Protein AF-A0A259LNB6-F1 (afdb_monomer_lite)

Secondary structure (DSSP, 8-state):
-HHHHHHHHHHHHHT-----EEE-SSS-EEE-PPPSEEEEETTEEEEE-SS-EEEEE---TTTSBTTB--TTTHHHHHHHHH-GGGGTTS-HHHHHHHHHHHHHTTTTTSPPEEEEETTEEEEEEEETTTTEEEEEEE-

Radius of gyration: 20.52 Å; chains: 1; bounding box: 72×29×35 Å

Structure (mmCIF, N/CA/C/O backbone):
data_AF-A0A259LNB6-F1
#
_entry.id   AF-A0A259LNB6-F1
#
loop_
_atom_site.group_PDB
_atom_site.id
_atom_site.type_symbol
_atom_site.label_atom_id
_atom_site.label_alt_id
_atom_site.label_comp_id
_atom_site.label_asym_id
_atom_site.label_entity_id
_atom_site.label_seq_id
_atom_site.pdbx_PDB_ins_code
_atom_site.Cartn_x
_atom_site.Cartn_y
_atom_site.Cartn_z
_atom_site.occupancy
_atom_site.B_iso_or_equiv
_atom_site.auth_seq_id
_atom_site.auth_comp_id
_atom_site.auth_asym_id
_atom_site.auth_atom_id
_atom_site.pdbx_PDB_model_num
ATOM 1 N N . MET A 1 1 ? 52.964 16.036 -16.172 1.00 59.31 1 MET A N 1
ATOM 2 C C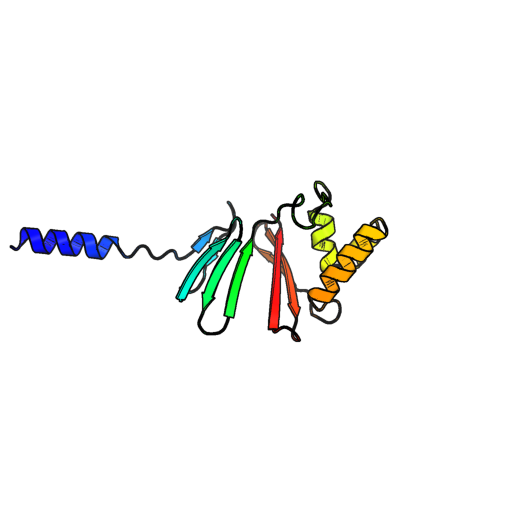A . MET A 1 1 ? 52.176 14.981 -16.855 1.00 59.31 1 MET A CA 1
ATOM 3 C C . MET A 1 1 ? 51.857 13.769 -15.978 1.00 59.31 1 MET A C 1
ATOM 5 O O . MET A 1 1 ? 50.699 13.637 -15.619 1.00 59.31 1 MET A O 1
ATOM 9 N N . LYS A 1 2 ? 52.809 12.916 -15.555 1.00 56.22 2 LYS A N 1
ATOM 10 C CA . LYS A 1 2 ? 52.486 11.666 -14.812 1.00 56.22 2 LYS A CA 1
ATOM 11 C C . LYS A 1 2 ? 51.683 11.862 -13.507 1.00 56.22 2 LYS A C 1
ATOM 13 O O . LYS A 1 2 ? 50.774 11.093 -13.232 1.00 56.22 2 LYS A O 1
ATOM 18 N N . ARG A 1 3 ? 51.962 12.928 -12.742 1.00 58.28 3 ARG A N 1
ATOM 19 C CA . ARG A 1 3 ? 51.216 13.268 -11.509 1.00 58.28 3 ARG A CA 1
ATOM 20 C C . ARG A 1 3 ? 49.788 13.776 -11.764 1.00 58.28 3 ARG A C 1
ATOM 22 O O . ARG A 1 3 ? 48.914 13.532 -10.946 1.00 58.28 3 ARG A O 1
ATOM 29 N N . GLN A 1 4 ? 49.544 14.430 -12.901 1.00 62.09 4 GLN A N 1
ATOM 30 C CA . GLN A 1 4 ? 48.205 14.903 -13.284 1.00 62.09 4 GLN A CA 1
ATOM 31 C C . GLN A 1 4 ? 47.326 13.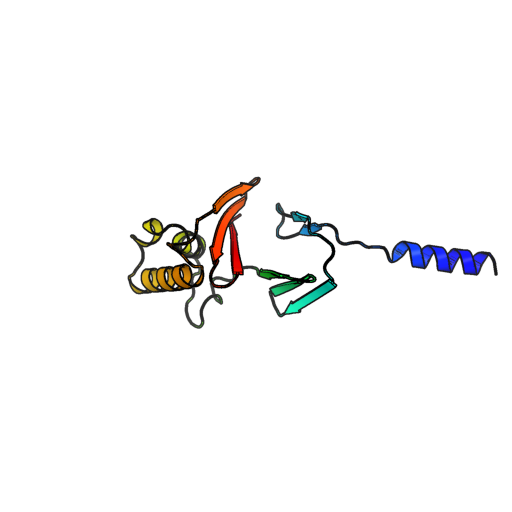751 -13.791 1.00 62.09 4 GLN A C 1
ATOM 33 O O . GLN A 1 4 ? 46.150 13.695 -13.458 1.00 62.09 4 GLN A O 1
ATOM 38 N N . ILE A 1 5 ? 47.914 12.786 -14.509 1.00 69.62 5 ILE A N 1
ATOM 39 C CA . ILE A 1 5 ? 47.219 11.566 -14.954 1.00 69.62 5 ILE A CA 1
ATOM 40 C C . ILE A 1 5 ? 46.788 10.713 -13.749 1.00 69.62 5 ILE A C 1
ATOM 42 O O . ILE A 1 5 ? 45.659 10.234 -13.714 1.00 69.62 5 ILE A O 1
ATOM 46 N N . MET A 1 6 ? 47.646 10.589 -12.727 1.00 67.31 6 MET A N 1
ATOM 47 C CA . MET A 1 6 ? 47.316 9.877 -11.483 1.00 67.31 6 MET A CA 1
ATOM 48 C C . MET A 1 6 ? 46.138 10.525 -10.734 1.00 67.31 6 MET A C 1
ATOM 50 O O . MET A 1 6 ? 45.267 9.823 -10.232 1.00 67.31 6 MET A O 1
ATOM 54 N N . GLY A 1 7 ? 46.087 11.863 -10.690 1.00 68.31 7 GLY A N 1
ATOM 55 C CA . GLY A 1 7 ? 44.985 12.595 -10.058 1.00 68.31 7 GLY A CA 1
ATOM 56 C C . GLY A 1 7 ? 43.645 12.394 -10.772 1.00 68.31 7 GLY A C 1
ATOM 57 O O . GLY A 1 7 ? 42.629 12.196 -10.116 1.00 68.31 7 GLY A O 1
ATOM 58 N N . ILE A 1 8 ? 43.649 12.368 -12.109 1.00 70.94 8 ILE A N 1
ATOM 59 C CA . ILE A 1 8 ? 42.443 12.129 -12.919 1.00 70.94 8 ILE A CA 1
ATOM 60 C C . ILE A 1 8 ? 41.915 10.697 -12.721 1.00 70.94 8 ILE A C 1
ATOM 62 O O . ILE A 1 8 ? 40.712 10.505 -12.557 1.00 70.94 8 ILE A O 1
ATOM 66 N N . LEU A 1 9 ? 42.804 9.700 -12.657 1.00 68.50 9 LEU A N 1
ATOM 67 C CA . LEU A 1 9 ? 42.442 8.301 -12.386 1.00 68.50 9 LEU A CA 1
ATOM 68 C C . LEU A 1 9 ? 41.826 8.096 -10.991 1.00 68.50 9 LEU A C 1
ATOM 70 O O . LEU A 1 9 ? 40.880 7.323 -10.856 1.00 68.50 9 LEU A O 1
ATOM 74 N N . LEU A 1 10 ? 42.308 8.813 -9.971 1.00 65.50 10 LEU A N 1
ATOM 75 C CA . LEU A 1 10 ? 41.737 8.761 -8.619 1.00 65.50 10 LEU A CA 1
ATOM 76 C C . LEU A 1 10 ? 40.323 9.359 -8.549 1.00 65.50 10 LEU A C 1
ATOM 78 O O . LEU A 1 10 ? 39.474 8.836 -7.831 1.00 65.50 10 LEU A O 1
ATOM 82 N N . ILE A 1 11 ? 40.054 10.418 -9.316 1.00 66.75 11 ILE A N 1
ATOM 83 C CA . ILE A 1 11 ? 38.725 11.047 -9.381 1.00 66.75 11 ILE A CA 1
ATOM 84 C C . ILE A 1 11 ? 37.728 10.138 -10.118 1.00 66.75 11 ILE A C 1
ATOM 86 O O . ILE A 1 11 ? 36.591 10.000 -9.680 1.00 66.75 11 ILE A O 1
ATOM 90 N N . LEU A 1 12 ? 38.158 9.456 -11.187 1.00 64.31 12 LEU A N 1
ATOM 91 C CA . LEU A 1 12 ? 37.327 8.493 -11.927 1.00 64.31 12 LEU A CA 1
ATOM 92 C C . LEU A 1 12 ? 36.967 7.247 -11.100 1.00 64.31 12 LEU A C 1
ATOM 94 O O . LEU A 1 12 ? 35.863 6.729 -11.240 1.00 64.31 12 LEU A O 1
ATOM 98 N N . ALA A 1 13 ? 37.857 6.789 -10.214 1.00 61.66 13 ALA A N 1
ATOM 99 C CA . ALA A 1 13 ? 37.580 5.664 -9.317 1.00 61.66 13 ALA A CA 1
ATOM 100 C C . ALA A 1 13 ? 36.588 6.021 -8.191 1.00 61.66 13 ALA A C 1
ATOM 102 O O . ALA A 1 13 ? 35.808 5.172 -7.767 1.00 61.66 13 ALA A O 1
ATOM 103 N N . ALA A 1 14 ? 36.577 7.279 -7.734 1.00 58.12 14 ALA A N 1
ATOM 104 C CA . ALA A 1 14 ? 35.659 7.754 -6.695 1.00 58.12 14 ALA A CA 1
ATOM 105 C C . ALA A 1 14 ? 34.212 7.955 -7.189 1.00 58.12 14 ALA A C 1
ATOM 107 O O . ALA A 1 14 ? 33.301 8.084 -6.375 1.00 58.12 14 ALA A O 1
ATOM 108 N N . LEU A 1 15 ? 33.985 7.961 -8.508 1.00 56.44 15 LEU A N 1
ATOM 109 C CA . LEU A 1 15 ? 32.657 8.129 -9.109 1.00 56.44 15 LEU A CA 1
ATOM 110 C C . LEU A 1 15 ? 31.841 6.827 -9.183 1.00 56.44 15 LEU A C 1
ATOM 112 O O . LEU A 1 15 ? 30.692 6.863 -9.611 1.00 56.44 15 LEU A O 1
ATOM 116 N N . GLN A 1 16 ? 32.382 5.685 -8.742 1.00 52.94 16 GLN A N 1
ATOM 117 C CA . GLN A 1 16 ? 31.648 4.412 -8.700 1.00 52.94 16 GLN A CA 1
ATOM 118 C C . GLN A 1 16 ? 30.941 4.181 -7.355 1.00 52.94 16 GLN A C 1
ATOM 120 O O . GLN A 1 16 ? 31.076 3.129 -6.730 1.00 52.94 16 GLN A O 1
ATOM 125 N N . ALA A 1 17 ? 30.173 5.170 -6.896 1.00 54.03 17 ALA A N 1
ATOM 126 C CA . ALA A 1 17 ? 29.244 4.989 -5.786 1.00 54.03 17 ALA A CA 1
ATOM 127 C C . ALA A 1 17 ? 27.972 4.299 -6.305 1.00 54.03 17 ALA A C 1
ATOM 129 O O . ALA A 1 17 ? 26.998 4.950 -6.670 1.00 54.03 17 ALA A O 1
ATOM 130 N N . ASN A 1 18 ? 27.995 2.968 -6.370 1.00 57.97 18 ASN A N 1
ATOM 131 C CA . ASN A 1 18 ? 26.810 2.180 -6.697 1.00 57.97 18 ASN A CA 1
ATOM 132 C C . ASN A 1 18 ? 25.967 2.016 -5.428 1.00 57.97 18 ASN A C 1
ATOM 134 O O . ASN A 1 18 ? 26.363 1.288 -4.514 1.00 57.97 18 ASN A O 1
ATOM 138 N N . ALA A 1 19 ? 24.822 2.692 -5.351 1.00 60.69 19 ALA A N 1
ATOM 139 C CA . ALA A 1 19 ? 23.843 2.452 -4.296 1.00 60.69 19 ALA A CA 1
ATOM 140 C C . ALA A 1 19 ? 23.235 1.054 -4.501 1.00 60.69 19 ALA A C 1
ATOM 142 O O . ALA A 1 19 ? 22.400 0.866 -5.378 1.00 60.69 19 ALA A O 1
ATOM 143 N N . ARG A 1 20 ? 23.712 0.059 -3.743 1.00 67.88 20 ARG A N 1
ATOM 144 C CA . ARG A 1 20 ? 23.274 -1.345 -3.867 1.00 67.88 20 ARG A CA 1
ATOM 145 C C . ARG A 1 20 ? 21.990 -1.650 -3.103 1.00 67.88 20 ARG A C 1
ATOM 147 O O . ARG A 1 20 ? 21.192 -2.464 -3.558 1.00 67.88 20 ARG A O 1
ATOM 154 N N . ASP A 1 21 ? 21.800 -0.967 -1.981 1.00 82.69 21 ASP A N 1
ATOM 155 C CA . ASP A 1 21 ? 20.690 -1.211 -1.074 1.00 82.69 21 ASP A CA 1
ATOM 156 C C . ASP A 1 21 ? 19.840 0.051 -0.944 1.00 82.69 21 ASP A C 1
ATOM 158 O O . ASP A 1 21 ? 20.347 1.150 -0.704 1.00 82.69 21 ASP A O 1
ATOM 162 N N . LEU A 1 22 ? 18.532 -0.111 -1.110 1.00 82.44 22 LEU A N 1
ATOM 163 C CA . LEU A 1 22 ? 17.547 0.900 -0.773 1.00 82.44 22 LEU A CA 1
ATOM 164 C C . LEU A 1 22 ? 17.160 0.702 0.691 1.00 82.44 22 LEU A C 1
ATOM 166 O O . LEU A 1 22 ? 16.456 -0.248 1.027 1.00 82.44 22 LEU A O 1
ATOM 170 N N . VAL A 1 23 ? 17.629 1.594 1.558 1.00 84.75 23 VAL A N 1
ATOM 171 C CA . VAL A 1 23 ? 17.257 1.598 2.977 1.00 84.75 23 VAL A CA 1
ATOM 172 C C . VAL A 1 23 ? 15.823 2.114 3.096 1.00 84.75 23 VAL A C 1
ATOM 174 O O . VAL A 1 23 ? 15.564 3.283 2.816 1.00 84.75 23 VAL A O 1
ATOM 177 N N . LEU A 1 24 ? 14.896 1.229 3.466 1.00 79.88 24 LEU A N 1
ATOM 178 C CA . LEU A 1 24 ? 13.475 1.539 3.648 1.00 79.88 24 LEU A CA 1
ATOM 179 C C . LEU A 1 24 ? 13.188 1.995 5.085 1.00 79.88 24 LEU A C 1
ATOM 181 O O . LEU A 1 24 ? 12.317 2.834 5.300 1.00 79.88 24 LEU A O 1
ATOM 185 N N . SER A 1 25 ? 13.947 1.474 6.052 1.00 75.12 25 SER A N 1
ATOM 186 C CA . SER A 1 25 ? 13.853 1.810 7.474 1.00 75.12 25 SER A CA 1
ATOM 187 C C . SER A 1 25 ? 15.164 1.522 8.219 1.00 75.12 25 SER A C 1
ATOM 189 O O . SER A 1 25 ? 16.166 1.142 7.614 1.00 75.12 25 SER A O 1
ATOM 191 N N . GLN A 1 26 ? 15.163 1.659 9.551 1.00 75.00 26 GLN A N 1
ATOM 192 C CA . GLN A 1 26 ? 16.314 1.311 10.389 1.00 75.00 26 GLN A CA 1
ATOM 193 C C . GLN A 1 26 ? 16.669 -0.189 10.342 1.00 75.00 26 GLN A C 1
ATOM 195 O O . GLN A 1 26 ? 17.840 -0.533 10.507 1.00 75.00 26 GLN A O 1
ATOM 200 N N . GLY A 1 27 ? 15.685 -1.068 10.116 1.00 76.62 27 GLY A N 1
ATOM 201 C CA . GLY A 1 27 ? 15.859 -2.526 10.106 1.00 76.62 27 GLY A CA 1
ATOM 202 C C . GLY A 1 27 ? 15.707 -3.181 8.732 1.00 76.62 27 GLY A C 1
ATOM 203 O O . GLY A 1 27 ? 16.034 -4.360 8.584 1.00 76.62 27 GLY A O 1
ATOM 204 N N . LEU A 1 28 ? 15.235 -2.440 7.724 1.00 80.62 28 LEU A N 1
ATOM 205 C CA . LEU A 1 28 ? 14.889 -2.984 6.418 1.00 80.62 28 LEU A CA 1
ATOM 206 C C . LEU A 1 28 ? 15.631 -2.280 5.284 1.00 80.62 28 LEU A C 1
ATOM 208 O O . LEU A 1 28 ? 15.497 -1.076 5.054 1.00 80.62 28 LEU A O 1
ATOM 212 N N . ALA A 1 29 ? 16.354 -3.082 4.512 1.00 86.12 29 ALA A N 1
ATOM 213 C CA . ALA A 1 29 ? 16.981 -2.671 3.271 1.00 86.12 29 ALA A CA 1
ATOM 214 C C . ALA A 1 29 ? 16.584 -3.628 2.144 1.00 86.12 29 ALA A C 1
ATOM 216 O O . ALA A 1 29 ? 16.526 -4.845 2.329 1.00 86.12 29 ALA A O 1
ATOM 217 N N . LEU A 1 30 ? 16.309 -3.068 0.971 1.00 84.81 30 LEU A N 1
ATOM 218 C CA . LEU A 1 30 ? 15.995 -3.810 -0.239 1.00 84.81 3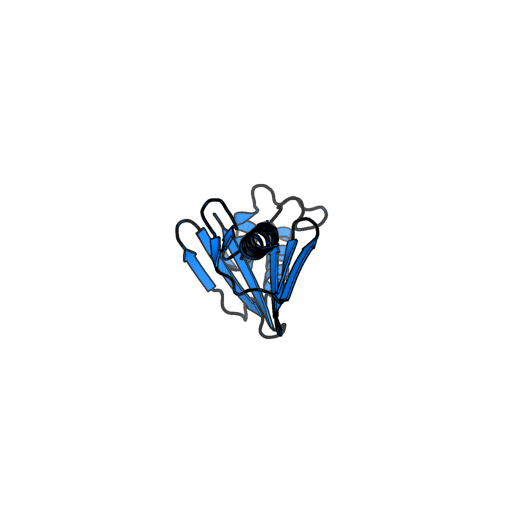0 LEU A CA 1
ATOM 219 C C . LEU A 1 30 ? 17.196 -3.760 -1.177 1.00 84.81 30 LEU A C 1
ATOM 221 O O . LEU A 1 30 ? 17.549 -2.693 -1.675 1.00 84.81 30 LEU A O 1
ATOM 225 N N . ALA A 1 31 ? 17.781 -4.917 -1.469 1.00 87.12 31 ALA A N 1
ATOM 226 C CA . ALA A 1 31 ? 18.683 -5.043 -2.603 1.00 87.12 31 ALA A CA 1
ATOM 227 C C . ALA A 1 31 ? 17.857 -4.949 -3.892 1.00 87.12 31 ALA A C 1
ATOM 229 O O . ALA A 1 31 ? 16.888 -5.694 -4.068 1.00 87.12 31 ALA A O 1
ATOM 230 N N . TYR A 1 32 ? 18.231 -4.043 -4.790 1.00 86.00 32 TYR A N 1
ATOM 231 C CA . TYR A 1 32 ? 17.521 -3.829 -6.048 1.00 86.00 32 TYR A CA 1
ATOM 232 C C . TYR A 1 32 ? 18.509 -3.750 -7.219 1.00 86.00 32 TYR A C 1
ATOM 234 O O . TYR A 1 32 ? 19.645 -3.304 -7.042 1.00 86.00 32 TYR A O 1
ATOM 242 N N . PRO A 1 33 ? 18.121 -4.215 -8.421 1.00 87.62 33 PRO A N 1
ATOM 243 C CA . PRO A 1 33 ? 18.950 -4.048 -9.607 1.00 87.62 33 PRO A CA 1
ATOM 244 C C . PRO A 1 33 ? 19.050 -2.566 -9.981 1.00 87.62 33 PRO A C 1
ATOM 246 O O . PRO A 1 33 ? 18.127 -1.793 -9.710 1.00 87.62 33 PRO A O 1
ATOM 249 N N . GLU A 1 34 ? 20.141 -2.186 -10.646 1.00 89.19 34 GLU A N 1
ATOM 250 C CA . GLU A 1 34 ? 20.371 -0.808 -11.084 1.00 89.19 34 GLU A CA 1
ATOM 251 C C . GLU A 1 34 ? 19.244 -0.338 -12.029 1.00 89.19 34 GLU A C 1
ATOM 253 O O . GLU A 1 34 ? 18.993 -0.977 -13.056 1.00 89.19 34 GLU A O 1
ATOM 258 N N . PRO A 1 35 ? 18.519 0.739 -11.682 1.00 91.88 35 PRO A N 1
ATOM 259 C CA . PRO A 1 35 ? 17.449 1.273 -12.508 1.00 91.88 35 PRO A CA 1
ATOM 260 C C . PRO A 1 35 ? 18.013 2.177 -13.604 1.00 91.88 35 PRO A C 1
ATOM 262 O O . PRO A 1 35 ? 19.050 2.814 -13.447 1.00 91.88 35 PRO A O 1
ATOM 265 N N . GLN A 1 36 ? 17.269 2.320 -14.696 1.00 93.00 36 GLN A N 1
ATOM 266 C CA . GLN A 1 36 ? 17.610 3.260 -15.767 1.00 93.00 36 GLN A CA 1
ATOM 267 C C . GLN A 1 36 ? 17.435 4.715 -15.341 1.00 93.00 36 GLN A C 1
ATOM 269 O O . GLN A 1 36 ? 18.129 5.609 -15.821 1.00 93.00 36 GLN A O 1
ATOM 274 N N . LEU A 1 37 ? 16.458 4.957 -14.466 1.00 92.44 37 LEU A N 1
ATOM 275 C CA . LEU A 1 37 ? 16.170 6.276 -13.933 1.00 92.44 37 LEU A CA 1
ATOM 276 C C . LEU A 1 37 ? 15.716 6.167 -12.484 1.00 92.44 37 LEU A C 1
ATOM 278 O O . LEU A 1 37 ? 14.802 5.405 -12.162 1.00 92.44 37 LEU A O 1
ATOM 282 N N . ILE A 1 38 ? 16.307 7.014 -11.648 1.00 91.62 38 ILE A N 1
ATOM 283 C CA . ILE A 1 38 ? 15.842 7.298 -10.295 1.00 91.62 38 ILE A CA 1
ATOM 284 C C . ILE A 1 38 ? 15.213 8.687 -10.314 1.00 91.62 38 ILE A C 1
ATOM 286 O O . ILE A 1 38 ? 15.823 9.652 -10.772 1.00 91.62 38 ILE A O 1
ATOM 290 N N . SER A 1 39 ? 13.981 8.791 -9.833 1.00 91.75 39 SER A N 1
ATOM 291 C CA . SER A 1 39 ? 13.270 10.057 -9.685 1.00 91.75 39 SER A CA 1
ATOM 292 C C . SER A 1 39 ? 12.568 10.103 -8.335 1.00 91.75 39 SER A C 1
ATOM 294 O O . SER A 1 39 ? 12.280 9.067 -7.737 1.00 91.75 39 SER A O 1
ATOM 296 N N . HIS A 1 40 ? 12.288 11.307 -7.850 1.00 88.75 40 HIS A N 1
ATOM 297 C CA . HIS A 1 40 ? 11.530 11.508 -6.626 1.00 88.75 40 HIS A CA 1
ATOM 298 C C . HIS A 1 40 ? 10.472 12.593 -6.826 1.00 88.75 40 HIS A C 1
ATOM 300 O O . HIS A 1 40 ? 10.682 13.571 -7.545 1.00 88.75 40 HIS A O 1
ATOM 306 N N . SER A 1 41 ? 9.327 12.421 -6.173 1.00 83.50 41 SER A N 1
ATOM 307 C CA . SER A 1 41 ? 8.266 13.422 -6.094 1.00 83.50 41 SER A CA 1
ATOM 308 C C . SER A 1 41 ? 7.719 13.442 -4.673 1.00 83.50 41 SER A C 1
ATOM 310 O O . SER A 1 41 ? 7.102 12.475 -4.225 1.00 83.50 41 SER A O 1
ATOM 312 N N . SER A 1 42 ? 7.990 14.529 -3.949 1.00 82.62 42 SER A N 1
ATOM 313 C CA . SER A 1 42 ? 7.652 14.684 -2.529 1.00 82.62 42 SER A CA 1
ATOM 314 C C . SER A 1 42 ? 8.144 13.497 -1.684 1.00 82.62 42 SER A C 1
ATOM 316 O O . SER A 1 42 ? 9.347 13.348 -1.492 1.00 82.62 42 SER A O 1
ATOM 318 N N . ASN A 1 43 ? 7.238 12.636 -1.216 1.00 84.00 43 ASN A N 1
ATOM 319 C CA . ASN A 1 43 ? 7.512 11.454 -0.391 1.00 84.00 43 ASN A CA 1
ATOM 320 C C . ASN A 1 43 ? 7.561 10.140 -1.194 1.00 84.00 43 ASN A C 1
ATOM 322 O O . ASN A 1 43 ? 7.475 9.060 -0.615 1.00 84.00 43 ASN A O 1
ATOM 326 N N . THR A 1 44 ? 7.626 10.223 -2.525 1.00 89.38 44 THR A N 1
ATOM 327 C CA . THR A 1 44 ? 7.607 9.062 -3.420 1.00 89.38 44 THR A CA 1
ATOM 328 C C . THR A 1 44 ? 8.941 8.924 -4.137 1.00 89.38 44 THR A C 1
ATOM 330 O O . THR A 1 44 ? 9.355 9.832 -4.860 1.00 89.38 44 THR A O 1
ATOM 333 N N . LEU A 1 45 ? 9.581 7.770 -3.979 1.00 91.81 45 LEU A N 1
ATOM 334 C CA . LEU A 1 45 ? 10.711 7.317 -4.779 1.00 91.81 45 LEU A CA 1
ATOM 335 C C . LEU A 1 45 ? 10.193 6.507 -5.969 1.00 91.81 45 LEU A C 1
ATOM 337 O O . LEU A 1 45 ? 9.327 5.649 -5.806 1.00 91.81 45 LEU A O 1
ATOM 341 N N . ILE A 1 46 ? 10.734 6.765 -7.156 1.00 94.06 46 ILE A N 1
ATOM 342 C CA . ILE A 1 46 ? 10.365 6.091 -8.401 1.00 94.06 46 ILE A CA 1
ATOM 343 C C . ILE A 1 46 ? 11.634 5.534 -9.044 1.00 94.06 46 ILE A C 1
ATOM 345 O O . ILE A 1 46 ? 12.541 6.295 -9.387 1.00 94.06 46 ILE A O 1
ATOM 349 N N . LEU A 1 47 ? 11.673 4.218 -9.244 1.00 93.69 47 LEU A N 1
ATOM 350 C CA . LEU A 1 47 ? 12.743 3.509 -9.945 1.00 93.69 47 LEU A CA 1
ATOM 351 C C . LEU A 1 47 ? 12.184 2.949 -11.255 1.00 93.69 47 LEU A C 1
ATOM 353 O O . LEU A 1 47 ? 11.220 2.182 -11.236 1.00 93.69 47 LEU A O 1
ATOM 357 N N . LYS A 1 48 ? 12.759 3.342 -12.395 1.00 95.12 48 LYS A N 1
ATOM 358 C CA . LYS A 1 48 ? 12.314 2.879 -13.719 1.00 95.12 48 LYS A CA 1
ATOM 359 C C . LYS A 1 48 ? 13.266 1.842 -14.304 1.00 95.12 48 LYS A C 1
ATOM 361 O O . LYS A 1 48 ? 14.480 2.041 -14.294 1.00 95.12 48 LYS A O 1
ATOM 366 N N . TYR A 1 49 ? 12.684 0.798 -14.881 1.00 94.62 49 TYR A N 1
ATOM 367 C CA . TYR A 1 49 ? 13.356 -0.277 -15.606 1.00 94.62 49 TYR A CA 1
ATOM 368 C C . TYR A 1 49 ? 12.765 -0.406 -17.018 1.00 94.62 49 TYR A C 1
ATOM 370 O O . TYR A 1 49 ? 11.747 0.216 -17.315 1.00 94.62 49 TYR A O 1
ATOM 378 N N . ASP A 1 50 ? 13.362 -1.246 -17.870 1.00 92.81 50 ASP A N 1
ATOM 379 C CA . ASP A 1 50 ? 12.956 -1.415 -19.279 1.00 92.81 50 ASP A CA 1
ATOM 380 C C . ASP A 1 50 ? 11.471 -1.758 -19.490 1.00 92.81 50 ASP A C 1
ATOM 382 O O . ASP A 1 50 ? 10.890 -1.393 -20.508 1.00 92.81 50 ASP A O 1
ATOM 386 N N . GLY A 1 51 ? 10.847 -2.464 -18.544 1.00 92.44 51 GLY A N 1
ATOM 387 C CA . GLY A 1 51 ? 9.471 -2.956 -18.691 1.00 92.44 51 GLY A CA 1
ATOM 388 C C . GLY A 1 51 ? 8.587 -2.791 -17.461 1.00 92.44 51 GLY A C 1
ATOM 389 O O . GLY A 1 51 ? 7.454 -3.257 -17.471 1.00 92.44 51 GLY A O 1
ATOM 390 N N . TRP A 1 52 ? 9.090 -2.172 -16.392 1.00 94.56 52 TRP A N 1
ATOM 391 C CA . TRP A 1 52 ? 8.335 -2.003 -15.154 1.00 94.56 52 TRP A CA 1
ATOM 392 C C . TRP A 1 52 ? 8.857 -0.823 -14.333 1.00 94.56 52 TRP A C 1
ATOM 394 O O . TRP A 1 52 ? 9.952 -0.300 -14.559 1.00 94.56 52 TRP A O 1
ATOM 404 N N . VAL A 1 53 ? 8.044 -0.389 -13.375 1.00 95.00 53 VAL A N 1
ATOM 405 C CA . VAL A 1 53 ? 8.353 0.726 -12.483 1.00 95.00 53 VAL A CA 1
ATOM 406 C C . VAL A 1 53 ? 8.122 0.277 -11.049 1.00 95.00 53 VAL A C 1
ATOM 408 O O . VAL A 1 53 ? 7.081 -0.296 -10.740 1.00 95.00 53 VAL A O 1
ATOM 411 N N . MET A 1 54 ? 9.083 0.564 -10.174 1.00 93.81 54 MET A N 1
ATOM 412 C CA . MET A 1 54 ? 8.904 0.457 -8.731 1.00 93.81 54 MET A CA 1
ATOM 413 C C . MET A 1 54 ? 8.597 1.837 -8.167 1.00 93.81 54 MET A C 1
ATOM 415 O O . MET A 1 54 ? 9.336 2.789 -8.423 1.00 93.81 54 MET A O 1
ATOM 419 N N . THR A 1 55 ? 7.559 1.939 -7.346 1.00 93.50 55 THR A N 1
ATOM 420 C CA . THR A 1 55 ? 7.310 3.137 -6.542 1.00 93.50 55 THR A CA 1
ATOM 421 C C . THR A 1 55 ? 7.333 2.783 -5.069 1.00 93.50 55 THR A C 1
ATOM 423 O O . THR A 1 55 ? 6.690 1.820 -4.659 1.00 93.50 55 THR A O 1
ATOM 426 N N . HIS A 1 56 ? 8.035 3.578 -4.273 1.00 91.81 56 HIS A N 1
ATOM 427 C CA . HIS A 1 56 ? 8.052 3.455 -2.823 1.00 91.81 56 HIS A CA 1
ATOM 428 C C . HIS A 1 56 ? 7.615 4.775 -2.191 1.00 91.81 56 HIS A C 1
ATOM 430 O O . HIS A 1 56 ? 8.057 5.845 -2.609 1.00 91.81 56 HIS A O 1
ATOM 436 N N . ARG A 1 57 ? 6.744 4.695 -1.187 1.00 90.62 57 ARG A N 1
ATOM 437 C CA . ARG A 1 57 ? 6.242 5.840 -0.431 1.00 90.62 57 ARG A CA 1
ATOM 438 C C . ARG A 1 57 ? 6.074 5.441 1.029 1.00 90.62 57 ARG A C 1
ATOM 440 O O . ARG A 1 57 ? 5.533 4.375 1.311 1.00 90.62 57 ARG A O 1
ATOM 447 N N . VAL A 1 58 ? 6.468 6.335 1.932 1.00 89.19 58 VAL A N 1
ATOM 448 C CA . VAL A 1 58 ? 6.102 6.243 3.350 1.00 89.19 58 VAL A CA 1
ATOM 449 C C . VAL A 1 58 ? 4.643 6.653 3.501 1.00 89.19 58 VAL A C 1
ATOM 451 O O . VAL A 1 58 ? 4.245 7.728 3.045 1.00 89.19 58 VAL A O 1
ATOM 454 N N . VAL A 1 59 ? 3.842 5.784 4.110 1.00 89.25 59 VAL A N 1
ATOM 455 C CA . VAL A 1 59 ? 2.428 6.060 4.348 1.00 89.25 59 VAL A CA 1
ATOM 456 C C . VAL A 1 59 ? 2.294 7.138 5.422 1.00 89.25 59 VAL A C 1
ATOM 458 O O . VAL A 1 59 ? 2.831 6.997 6.515 1.00 89.25 59 VAL A O 1
ATOM 461 N N . ASP A 1 60 ? 1.560 8.201 5.102 1.00 89.81 60 ASP A N 1
ATOM 462 C CA . ASP A 1 60 ? 1.192 9.262 6.039 1.00 89.81 60 ASP A CA 1
ATOM 463 C C . ASP A 1 60 ? -0.318 9.178 6.296 1.00 89.81 60 ASP A C 1
ATOM 465 O O . ASP A 1 60 ? -1.086 9.536 5.397 1.00 89.81 60 ASP A O 1
ATOM 469 N N . PRO A 1 61 ? -0.763 8.718 7.480 1.00 89.00 61 PRO A N 1
ATOM 470 C CA . PRO A 1 61 ? -2.174 8.457 7.760 1.00 89.00 61 PRO A CA 1
ATOM 471 C C . PRO A 1 61 ? -3.054 9.709 7.728 1.00 89.00 61 PRO A C 1
ATOM 473 O O . PRO A 1 61 ? -4.267 9.592 7.561 1.00 89.00 61 PRO A O 1
ATOM 476 N N . THR A 1 62 ? -2.456 10.898 7.812 1.00 89.50 62 THR A N 1
ATOM 477 C CA . THR A 1 62 ? -3.165 12.179 7.700 1.00 89.50 62 THR A CA 1
ATOM 478 C C . THR A 1 62 ? -3.395 12.604 6.246 1.00 89.50 62 THR A C 1
ATOM 480 O O . THR A 1 62 ? -4.183 13.511 5.973 1.00 89.50 62 THR A O 1
ATOM 483 N N . ALA A 1 63 ? -2.701 11.958 5.301 1.00 84.50 63 ALA A N 1
ATOM 484 C CA . ALA A 1 63 ? -2.630 12.370 3.904 1.00 84.50 63 ALA A CA 1
ATOM 485 C C . ALA A 1 63 ? -2.967 11.259 2.894 1.00 84.50 63 ALA A C 1
ATOM 487 O O . ALA A 1 63 ? -2.955 11.529 1.691 1.00 84.50 63 ALA A O 1
ATOM 488 N N . ILE A 1 64 ? -3.286 10.032 3.337 1.00 83.31 64 ILE A N 1
ATOM 489 C CA . ILE A 1 64 ? -3.729 8.944 2.438 1.00 83.31 64 ILE A CA 1
ATOM 490 C C . ILE A 1 64 ? -4.971 9.385 1.654 1.00 83.31 64 ILE A C 1
ATOM 492 O O . ILE A 1 64 ? -5.013 9.247 0.432 1.00 83.31 64 ILE A O 1
ATOM 496 N N . TYR A 1 65 ? -5.961 9.947 2.353 1.00 84.38 65 TYR A N 1
ATOM 497 C CA . TYR A 1 65 ? -7.200 10.431 1.757 1.00 84.38 65 TYR A CA 1
ATOM 498 C C . TYR A 1 65 ? -7.415 11.905 2.088 1.00 84.38 65 TYR A C 1
ATOM 500 O O . TYR A 1 65 ? -7.268 12.314 3.243 1.00 84.38 65 TYR A O 1
ATOM 508 N N . PRO A 1 66 ? -7.833 12.725 1.109 1.00 82.44 66 PRO A N 1
ATOM 509 C CA . PRO A 1 66 ? -8.185 14.104 1.389 1.00 82.44 66 PRO A CA 1
ATOM 510 C C . PRO A 1 66 ? -9.286 14.176 2.456 1.00 82.44 66 PRO A C 1
ATOM 512 O O . PRO A 1 66 ? -10.382 13.660 2.249 1.00 82.44 66 PRO A O 1
ATOM 515 N N . LYS A 1 67 ? -9.017 14.899 3.553 1.00 85.81 67 LYS A N 1
ATOM 516 C CA . LYS A 1 67 ? -9.963 15.191 4.652 1.00 85.81 67 LYS A CA 1
ATOM 517 C C . LYS A 1 67 ? -10.292 14.018 5.586 1.00 85.81 67 LYS A C 1
ATOM 519 O O . LYS A 1 67 ? -11.200 14.164 6.402 1.00 85.81 67 LYS A O 1
ATOM 524 N N . ILE A 1 68 ? -9.583 12.896 5.492 1.00 89.06 68 ILE A N 1
ATOM 525 C CA . ILE A 1 68 ? -9.715 11.787 6.442 1.00 89.06 68 ILE A CA 1
ATOM 526 C C . ILE A 1 68 ? -8.370 11.610 7.133 1.00 89.06 68 ILE A C 1
ATOM 528 O O . ILE A 1 68 ? -7.364 11.373 6.473 1.00 89.06 68 ILE A O 1
ATOM 532 N N . ASP A 1 69 ? -8.382 11.728 8.457 1.00 92.12 69 ASP A N 1
ATOM 533 C CA . ASP A 1 69 ? -7.235 11.417 9.300 1.00 92.12 69 ASP A CA 1
ATOM 534 C C . ASP A 1 69 ? -7.400 9.997 9.847 1.00 92.12 69 ASP A C 1
ATOM 536 O O . ASP A 1 69 ? -8.362 9.709 10.564 1.00 92.12 69 ASP A O 1
ATOM 540 N N . LEU A 1 70 ? -6.492 9.104 9.456 1.00 92.56 70 LEU A N 1
ATOM 541 C CA . LEU A 1 70 ? -6.458 7.714 9.907 1.00 92.56 70 LEU A CA 1
ATOM 542 C C . LEU A 1 70 ? -5.475 7.493 11.064 1.00 92.56 70 LEU A C 1
ATOM 544 O O . LEU A 1 70 ? -5.194 6.345 11.392 1.00 92.56 70 LEU A O 1
ATOM 548 N N . SER A 1 71 ? -4.949 8.558 11.678 1.00 92.94 71 SER A N 1
ATOM 549 C CA . SER A 1 71 ? -4.012 8.451 12.799 1.00 92.94 71 SER A CA 1
ATOM 550 C C . SER A 1 71 ? -4.616 7.662 13.965 1.00 92.94 71 SER A C 1
ATOM 552 O O . SER A 1 71 ? -5.706 7.968 14.451 1.00 92.94 71 SER A O 1
ATOM 554 N N . GLY A 1 72 ? -3.885 6.655 14.435 1.00 91.00 72 GLY A N 1
ATOM 555 C CA . GLY A 1 72 ? -4.316 5.701 15.455 1.00 91.00 72 GLY A CA 1
ATOM 556 C C . GLY A 1 72 ? -5.146 4.528 14.920 1.00 91.00 72 GLY A C 1
ATOM 557 O O . GLY A 1 72 ? -5.548 3.684 15.715 1.00 91.00 72 GLY A O 1
ATOM 558 N N . LEU A 1 73 ? -5.420 4.478 13.614 1.00 92.31 73 LEU A N 1
ATOM 559 C CA . LEU A 1 73 ? -6.152 3.402 12.930 1.00 92.31 73 LEU A CA 1
ATOM 560 C C . LEU A 1 73 ? -5.409 2.895 11.688 1.00 92.31 73 LEU A C 1
ATOM 562 O O . LEU A 1 73 ? -5.934 2.070 10.939 1.00 92.31 73 LEU A O 1
ATOM 566 N N . GLU A 1 74 ? -4.217 3.419 11.407 1.00 92.06 74 GLU A N 1
ATOM 567 C CA . GLU A 1 74 ? -3.518 3.202 10.149 1.00 92.06 74 GLU A CA 1
ATOM 568 C C . GLU A 1 74 ? -3.195 1.733 9.905 1.00 92.06 74 GLU A C 1
ATOM 570 O O . GLU A 1 74 ? -3.384 1.228 8.798 1.00 92.06 74 GLU A O 1
ATOM 575 N N . LYS A 1 75 ? -2.746 1.023 10.939 1.00 93.00 75 LYS A N 1
ATOM 576 C CA . LYS A 1 75 ? -2.325 -0.368 10.817 1.00 93.00 75 LYS A CA 1
ATOM 577 C C . LYS A 1 75 ? -3.523 -1.272 10.570 1.00 93.00 75 LYS A C 1
ATOM 579 O O . LYS A 1 75 ? -3.483 -2.100 9.659 1.00 93.00 75 LYS A O 1
ATOM 584 N N . GLU A 1 76 ? -4.581 -1.097 11.350 1.00 94.44 76 GLU A N 1
ATOM 585 C CA . GLU A 1 76 ? -5.843 -1.816 11.228 1.00 94.44 76 GLU A CA 1
ATOM 586 C C . GLU A 1 76 ? -6.455 -1.555 9.853 1.00 94.44 76 GLU A C 1
ATOM 588 O O . GLU A 1 76 ? -6.785 -2.495 9.128 1.00 94.44 76 GLU A O 1
ATOM 593 N N . TYR A 1 77 ? -6.538 -0.284 9.448 1.00 95.62 77 TYR A N 1
ATOM 594 C CA . TYR A 1 77 ? -7.076 0.103 8.151 1.00 95.62 77 TYR A CA 1
ATOM 595 C C . TYR A 1 77 ? -6.296 -0.542 7.004 1.00 95.62 77 TYR A C 1
ATOM 597 O O . TYR A 1 77 ? -6.885 -1.237 6.177 1.00 95.62 77 TYR A O 1
ATOM 605 N N . LEU A 1 78 ? -4.972 -0.380 6.966 1.00 95.56 78 LEU A N 1
ATOM 60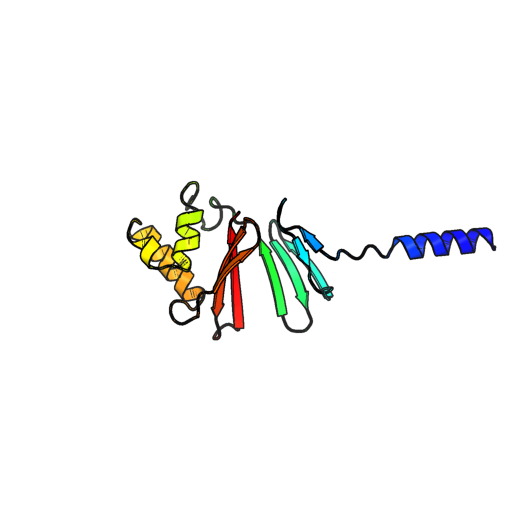6 C CA . LEU A 1 78 ? -4.143 -0.933 5.895 1.00 95.56 78 LEU A CA 1
ATOM 607 C C . LEU A 1 78 ? -4.183 -2.464 5.857 1.00 95.56 78 LEU A C 1
ATOM 609 O O . LEU A 1 78 ? -4.226 -3.051 4.778 1.00 95.56 78 LEU A O 1
ATOM 613 N N . THR A 1 79 ? -4.206 -3.121 7.020 1.00 96.25 79 THR A N 1
ATOM 614 C CA . THR A 1 79 ? -4.333 -4.584 7.110 1.00 96.25 79 THR A CA 1
ATOM 615 C C . THR A 1 79 ? -5.682 -5.048 6.567 1.00 96.25 79 THR A C 1
ATOM 617 O O . THR A 1 79 ? -5.747 -6.033 5.827 1.00 96.25 79 THR A O 1
ATOM 620 N N . SER A 1 80 ? -6.750 -4.302 6.857 1.00 96.69 80 SER A N 1
ATOM 621 C CA . SER A 1 80 ? -8.110 -4.635 6.431 1.00 96.69 80 SER A CA 1
ATOM 622 C C . SER A 1 80 ? -8.308 -4.622 4.914 1.00 96.69 80 SER A C 1
ATOM 624 O O . SER A 1 80 ? -9.218 -5.278 4.410 1.00 96.69 80 SER A O 1
ATOM 626 N N . ILE A 1 81 ? -7.449 -3.932 4.157 1.00 97.06 81 ILE A N 1
ATOM 627 C CA . ILE A 1 81 ? -7.471 -3.982 2.687 1.00 97.06 81 ILE A CA 1
ATOM 628 C C . ILE A 1 81 ? -7.217 -5.424 2.214 1.00 97.06 81 ILE A C 1
ATOM 630 O O . ILE A 1 81 ? -7.869 -5.899 1.286 1.00 97.06 81 ILE A O 1
ATOM 634 N N . PHE A 1 82 ? -6.326 -6.144 2.899 1.00 97.44 82 PHE A N 1
ATOM 635 C CA . PHE A 1 82 ? -5.919 -7.510 2.562 1.00 97.44 82 PHE A CA 1
ATOM 636 C C . PHE A 1 82 ? -6.715 -8.584 3.305 1.00 97.44 82 PHE A C 1
ATOM 638 O O . PHE A 1 82 ? -6.882 -9.684 2.785 1.00 97.44 82 PHE A O 1
ATOM 645 N N . ILE A 1 83 ? -7.182 -8.293 4.520 1.00 95.69 83 ILE A N 1
ATOM 646 C CA . ILE A 1 83 ? -7.852 -9.256 5.400 1.00 95.69 83 ILE A CA 1
ATOM 647 C C . ILE A 1 83 ? -9.274 -8.747 5.684 1.00 95.69 83 ILE A C 1
ATOM 649 O O . ILE A 1 83 ? -9.440 -7.876 6.537 1.00 95.69 83 ILE A O 1
ATOM 653 N N . PRO A 1 84 ? -10.305 -9.251 4.975 1.00 93.38 84 PRO A N 1
ATOM 654 C CA . PRO A 1 84 ? -11.675 -8.745 5.100 1.00 93.38 84 PRO A CA 1
ATOM 655 C C . PRO A 1 84 ? -12.246 -8.792 6.523 1.00 93.38 84 PRO A C 1
ATOM 657 O O . PRO A 1 84 ? -12.971 -7.875 6.904 1.00 93.38 84 PRO A O 1
ATOM 660 N N . ASP A 1 85 ? -11.877 -9.802 7.312 1.00 93.69 85 ASP A N 1
ATOM 661 C CA . ASP A 1 85 ? -12.357 -9.998 8.688 1.00 93.69 85 ASP A CA 1
ATOM 662 C C . ASP A 1 85 ? -11.987 -8.821 9.615 1.00 93.69 85 ASP A C 1
ATOM 664 O O . ASP A 1 85 ? -12.734 -8.473 10.527 1.00 93.69 85 ASP A O 1
ATOM 668 N N . GLU A 1 86 ? -10.886 -8.115 9.336 1.00 92.56 86 GLU A N 1
ATOM 669 C CA . GLU A 1 86 ? -10.465 -6.937 10.114 1.00 92.56 86 GLU A CA 1
ATOM 670 C C . GLU A 1 86 ? -11.454 -5.760 9.981 1.00 92.56 86 GLU A C 1
ATOM 672 O O . GLU A 1 86 ? -11.427 -4.818 10.771 1.00 92.56 86 GLU A O 1
ATOM 677 N N . ARG A 1 87 ? -12.366 -5.798 8.999 1.00 92.81 87 ARG A N 1
ATOM 678 C CA . ARG A 1 87 ? -13.363 -4.741 8.754 1.00 92.81 87 ARG A CA 1
ATOM 679 C C . ARG A 1 87 ? -14.608 -4.872 9.629 1.00 92.81 87 ARG A C 1
ATOM 681 O O . ARG A 1 87 ? -15.467 -3.982 9.608 1.00 92.81 87 ARG A O 1
ATOM 688 N N . GLU A 1 88 ? -14.777 -5.974 10.356 1.00 91.25 88 GLU A N 1
ATOM 689 C CA . GLU A 1 88 ? -16.007 -6.251 11.109 1.00 91.25 88 GLU A CA 1
ATOM 690 C C . GLU A 1 88 ? -16.268 -5.216 12.209 1.00 9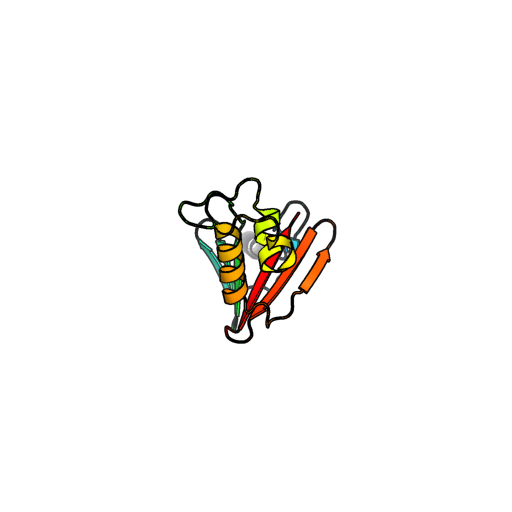1.25 88 GLU A C 1
ATOM 692 O O . GLU A 1 88 ? -17.408 -4.799 12.418 1.00 91.25 88 GLU A O 1
ATOM 697 N N . SER A 1 89 ? -15.206 -4.733 12.852 1.00 90.25 89 SER A N 1
ATOM 698 C CA . SER A 1 89 ? -15.277 -3.735 13.923 1.00 90.25 89 SER A CA 1
ATOM 699 C C . SER A 1 89 ? -15.385 -2.291 13.415 1.00 90.25 89 SER A C 1
ATOM 701 O O . SER A 1 89 ? -15.675 -1.381 14.194 1.00 90.25 89 SER A O 1
ATOM 703 N N . PHE A 1 90 ? -15.171 -2.060 12.116 1.00 95.38 90 PHE A N 1
ATOM 704 C CA . PHE A 1 90 ? -15.109 -0.714 11.557 1.00 95.38 90 PHE A CA 1
ATOM 705 C C . PHE A 1 90 ? -16.485 -0.051 11.449 1.00 95.38 90 PHE A C 1
ATOM 707 O O . PHE A 1 90 ? -17.483 -0.713 11.137 1.00 95.38 90 PHE A O 1
ATOM 714 N N . PRO A 1 91 ? -16.556 1.285 11.612 1.00 95.62 91 PRO A N 1
ATOM 715 C CA . PRO A 1 91 ? -17.734 2.030 11.199 1.00 95.62 91 PRO A CA 1
ATOM 716 C C . PRO A 1 91 ? -17.958 1.846 9.691 1.00 95.62 91 PRO A C 1
ATOM 718 O O . PRO A 1 91 ? -17.008 1.711 8.919 1.00 95.62 91 PRO A O 1
ATOM 721 N N . GLY A 1 92 ? -19.222 1.878 9.256 1.00 96.19 92 GLY A N 1
ATOM 722 C CA . GLY A 1 92 ? -19.593 1.518 7.880 1.00 96.19 92 GLY A CA 1
ATOM 723 C C . GLY A 1 92 ? -18.849 2.295 6.788 1.00 96.19 92 GLY A C 1
ATOM 724 O O . GLY A 1 92 ? -18.525 1.723 5.754 1.00 96.19 92 GLY A O 1
ATOM 725 N N . TRP A 1 93 ? -18.511 3.566 7.034 1.00 94.25 93 TRP A N 1
ATOM 726 C CA . TRP A 1 93 ? -17.744 4.377 6.084 1.00 94.25 93 TRP A CA 1
ATOM 727 C C . TRP A 1 93 ? -16.294 3.890 5.918 1.00 94.25 93 TRP A C 1
ATOM 729 O O . TRP A 1 93 ? -15.787 3.879 4.803 1.00 94.25 93 TRP A O 1
ATOM 739 N N . LEU A 1 94 ? -15.637 3.455 7.000 1.00 94.88 94 LEU A N 1
ATOM 740 C CA . LEU A 1 94 ? -14.244 2.997 6.969 1.00 94.88 94 LEU A CA 1
ATOM 741 C C . LEU A 1 94 ? -14.149 1.599 6.353 1.00 94.88 94 LEU A C 1
ATOM 743 O O . LEU A 1 94 ? -13.221 1.309 5.601 1.00 94.88 94 LEU A O 1
ATOM 747 N N . ARG A 1 95 ? -15.155 0.756 6.620 1.00 96.88 95 ARG A N 1
ATOM 748 C CA . ARG A 1 95 ? -15.327 -0.531 5.938 1.00 96.88 95 ARG A CA 1
ATOM 749 C C . ARG A 1 95 ? -15.466 -0.345 4.430 1.00 96.88 95 ARG A C 1
ATOM 751 O O . ARG A 1 95 ? -14.710 -0.967 3.693 1.00 96.88 95 ARG A O 1
ATOM 758 N N . ALA A 1 96 ? -16.378 0.526 3.995 1.00 95.69 96 ALA A N 1
ATOM 759 C CA . ALA A 1 96 ? -16.595 0.796 2.575 1.00 95.69 96 ALA A CA 1
ATOM 760 C C . ALA A 1 96 ? -15.322 1.325 1.894 1.00 95.69 96 ALA A C 1
ATOM 762 O O . ALA A 1 96 ? -14.981 0.883 0.803 1.00 95.69 96 ALA A O 1
ATOM 763 N N . LEU A 1 97 ? -14.578 2.207 2.570 1.00 95.06 97 LEU A N 1
ATOM 764 C CA . LEU A 1 97 ? -13.312 2.739 2.063 1.00 95.06 97 LEU A CA 1
ATOM 765 C C . LEU A 1 97 ? -12.251 1.637 1.873 1.00 95.06 97 LEU A C 1
ATOM 767 O O . LEU A 1 97 ? -11.587 1.579 0.841 1.00 95.06 97 LEU A O 1
ATOM 771 N N . SER A 1 98 ? -12.127 0.727 2.845 1.00 96.38 98 SER A N 1
ATOM 772 C CA . SER A 1 98 ? -11.223 -0.428 2.761 1.00 96.38 98 SER A CA 1
ATOM 773 C C . SER A 1 98 ? -11.636 -1.418 1.665 1.00 96.38 98 SER A C 1
ATOM 775 O O . SER A 1 98 ? -10.787 -1.933 0.938 1.00 96.38 98 SER A O 1
ATOM 777 N N . GLU A 1 99 ? -12.940 -1.663 1.506 1.00 97.44 99 GLU A N 1
ATOM 778 C CA . GLU A 1 99 ? -13.499 -2.507 0.442 1.00 97.44 99 GLU A CA 1
ATOM 779 C C . GLU A 1 99 ? -13.216 -1.940 -0.951 1.00 97.44 99 GLU A C 1
ATOM 781 O O . GLU A 1 99 ? -12.769 -2.678 -1.831 1.00 97.44 99 GLU A O 1
ATOM 786 N N . GLU A 1 100 ? -13.425 -0.637 -1.140 1.00 95.94 100 GLU A N 1
ATOM 787 C CA . GLU A 1 100 ? -13.124 0.061 -2.390 1.00 95.94 100 GLU A CA 1
ATOM 788 C C . GLU A 1 100 ? -11.631 -0.046 -2.725 1.00 95.94 100 GLU A C 1
ATOM 790 O O . GLU A 1 100 ? -11.261 -0.463 -3.824 1.00 95.94 100 GLU A O 1
ATOM 795 N N . GLN A 1 101 ? -10.760 0.219 -1.747 1.00 95.62 101 GLN A N 1
ATOM 796 C CA . GLN A 1 101 ? -9.316 0.116 -1.939 1.00 95.62 101 GLN A CA 1
ATOM 797 C C . GLN A 1 101 ? -8.862 -1.320 -2.251 1.00 95.62 101 GLN A C 1
ATOM 799 O O . GLN A 1 101 ? -7.976 -1.521 -3.083 1.00 95.62 101 GLN A O 1
ATOM 804 N N . ALA A 1 102 ? -9.468 -2.322 -1.609 1.00 97.25 102 ALA A N 1
ATOM 805 C CA . ALA A 1 102 ? -9.194 -3.730 -1.876 1.00 97.25 102 ALA A CA 1
ATOM 806 C C . ALA A 1 102 ? -9.599 -4.120 -3.304 1.00 97.25 102 ALA A C 1
ATOM 808 O O . ALA A 1 102 ? -8.835 -4.801 -3.990 1.00 97.25 102 ALA A O 1
ATOM 809 N N . SER A 1 103 ? -10.756 -3.640 -3.769 1.00 96.69 103 SER A N 1
ATOM 810 C CA . SER A 1 103 ? -11.228 -3.853 -5.139 1.00 96.69 103 SER A CA 1
ATOM 811 C C . SER A 1 103 ? -10.255 -3.279 -6.171 1.00 96.69 103 SER A C 1
ATOM 813 O O . SER A 1 103 ? -9.914 -3.963 -7.136 1.00 96.69 103 SER A O 1
ATOM 815 N N . GLU A 1 104 ? -9.732 -2.070 -5.948 1.00 95.62 104 GLU A N 1
ATOM 816 C CA . GLU A 1 104 ? -8.701 -1.474 -6.814 1.00 95.62 104 GLU A CA 1
ATOM 817 C C . GLU A 1 104 ? -7.422 -2.322 -6.873 1.00 95.62 104 GLU A C 1
ATOM 819 O O . GLU A 1 104 ? -6.787 -2.456 -7.924 1.00 95.62 104 GLU A O 1
ATOM 824 N N . TYR A 1 105 ? -7.074 -2.978 -5.764 1.00 96.56 105 TYR A N 1
ATOM 825 C CA . TYR A 1 105 ? -5.942 -3.903 -5.692 1.00 96.56 105 TYR A CA 1
ATOM 826 C C . TYR A 1 105 ? -6.245 -5.303 -6.253 1.00 96.56 105 TYR A C 1
ATOM 828 O O . TYR A 1 105 ? -5.395 -6.192 -6.188 1.00 96.56 105 TYR A O 1
ATOM 836 N N . GLY A 1 106 ? -7.432 -5.512 -6.830 1.00 96.25 106 GLY A N 1
ATOM 837 C CA . GLY A 1 106 ? -7.853 -6.782 -7.423 1.00 96.25 106 GLY A CA 1
ATOM 838 C C . GLY A 1 106 ? -8.342 -7.817 -6.407 1.00 96.25 106 GLY A C 1
ATOM 839 O O . GLY A 1 106 ? -8.535 -8.980 -6.759 1.00 96.25 106 GLY A O 1
ATOM 840 N N . LEU A 1 107 ? -8.550 -7.435 -5.147 1.00 96.81 107 LEU A N 1
ATOM 841 C CA . LEU A 1 107 ? -9.076 -8.313 -4.103 1.00 96.81 107 LEU A CA 1
ATOM 842 C C . LEU A 1 107 ? -10.616 -8.299 -4.095 1.00 96.81 107 LEU A C 1
ATOM 844 O O . LEU A 1 107 ? -11.227 -7.300 -4.468 1.00 96.81 107 LEU A O 1
ATOM 848 N N . PRO A 1 108 ? -11.273 -9.399 -3.680 1.00 93.31 108 PRO A N 1
ATOM 849 C CA . PRO A 1 108 ? -10.696 -10.637 -3.142 1.00 93.31 108 PRO A CA 1
ATOM 850 C C . PRO A 1 108 ? -10.275 -11.662 -4.211 1.00 93.31 108 PRO A C 1
ATOM 852 O O . PRO A 1 108 ? -9.895 -12.772 -3.859 1.00 93.31 108 PRO A O 1
ATOM 855 N N . SER A 1 109 ? -10.368 -11.329 -5.504 1.00 92.62 109 SER A N 1
ATOM 856 C CA . SER A 1 109 ? -10.042 -12.270 -6.589 1.00 92.62 109 SER A CA 1
ATOM 857 C C . SER A 1 109 ? -8.547 -12.611 -6.645 1.00 92.62 109 SER A C 1
ATOM 859 O O . SER A 1 109 ? -8.185 -13.745 -6.947 1.00 92.62 109 SER A O 1
ATOM 861 N N . GLY A 1 110 ? -7.686 -11.631 -6.360 1.00 92.12 110 GLY A N 1
ATOM 862 C CA . GLY A 1 110 ? -6.240 -11.796 -6.268 1.00 92.12 110 GLY A CA 1
ATOM 863 C C . GLY A 1 110 ? -5.802 -12.550 -5.012 1.00 92.12 110 GLY A C 1
ATOM 864 O O . GLY A 1 110 ? -6.476 -12.548 -3.980 1.00 92.12 110 GLY A O 1
ATOM 865 N N . GLN A 1 111 ? -4.636 -13.190 -5.087 1.00 95.75 111 GLN A N 1
ATOM 866 C CA . GLN A 1 111 ? -4.055 -13.881 -3.943 1.00 95.75 111 GLN A CA 1
ATOM 867 C C . GLN A 1 111 ? -3.368 -12.893 -2.998 1.00 95.75 111 GLN A C 1
ATOM 869 O O . GLN A 1 111 ? -2.450 -12.170 -3.386 1.00 95.75 111 GLN A O 1
ATOM 874 N N . VAL A 1 112 ? -3.740 -12.952 -1.719 1.00 97.44 112 VAL A N 1
ATOM 875 C CA . VAL A 1 112 ? -3.027 -12.240 -0.657 1.00 97.44 112 VAL A CA 1
ATOM 876 C C . VAL A 1 112 ? -1.757 -13.000 -0.281 1.00 97.44 112 VAL A C 1
ATOM 878 O O . VAL A 1 112 ? -1.785 -14.183 0.063 1.00 97.44 112 VAL A O 1
ATOM 881 N N . ILE A 1 113 ? -0.636 -12.291 -0.300 1.00 95.94 113 ILE A N 1
ATOM 882 C CA . ILE A 1 113 ? 0.655 -12.748 0.200 1.00 95.94 113 ILE A CA 1
ATOM 883 C C . ILE A 1 113 ? 0.849 -12.151 1.589 1.00 95.94 113 ILE A C 1
ATOM 885 O O . ILE A 1 113 ? 0.821 -10.934 1.758 1.00 95.94 113 ILE A O 1
ATOM 889 N N . LYS A 1 114 ? 1.095 -13.010 2.578 1.00 96.19 114 LYS A N 1
ATOM 890 C CA . LYS A 1 114 ? 1.485 -12.618 3.934 1.00 96.19 114 LYS A CA 1
ATOM 891 C C . LYS A 1 114 ? 2.837 -13.232 4.255 1.00 96.19 114 LYS A C 1
ATOM 893 O O . LYS A 1 114 ? 2.997 -14.450 4.181 1.00 96.19 114 LYS A O 1
ATOM 898 N N . LYS A 1 115 ? 3.812 -12.399 4.606 1.00 93.19 115 LYS A N 1
ATOM 899 C CA . LYS A 1 115 ? 5.167 -12.842 4.945 1.00 93.19 115 LYS A CA 1
ATOM 900 C C . LYS A 1 115 ? 5.713 -12.044 6.120 1.00 93.19 115 LYS A C 1
ATOM 902 O O . LYS A 1 115 ? 5.381 -10.879 6.280 1.00 93.19 115 LYS A O 1
ATOM 907 N N . THR A 1 116 ? 6.582 -12.663 6.904 1.00 91.75 116 THR A N 1
ATOM 908 C CA . THR A 1 116 ? 7.373 -11.985 7.935 1.00 91.75 116 THR A CA 1
ATOM 909 C C . THR A 1 116 ? 8.842 -12.055 7.536 1.00 91.75 116 THR A C 1
ATOM 911 O O . THR A 1 116 ? 9.315 -13.112 7.109 1.00 91.75 116 THR A O 1
ATOM 914 N N . VAL A 1 117 ? 9.550 -10.930 7.620 1.00 84.69 117 VAL A N 1
ATOM 915 C CA . VAL A 1 117 ? 10.977 -10.812 7.299 1.00 84.69 117 VAL A CA 1
ATOM 916 C C . VAL A 1 117 ? 11.645 -10.014 8.412 1.00 84.69 117 VAL A C 1
ATOM 918 O O . VAL A 1 117 ? 11.436 -8.811 8.523 1.00 84.69 117 VAL A O 1
ATOM 921 N N . GLY A 1 118 ? 12.435 -10.689 9.250 1.00 85.81 118 GLY A N 1
ATOM 922 C CA . GLY A 1 118 ? 12.926 -10.079 10.487 1.00 85.81 118 GLY A CA 1
ATOM 923 C C . GLY A 1 118 ? 11.754 -9.703 11.394 1.00 85.81 118 GLY A C 1
ATOM 924 O O . GLY A 1 118 ? 10.909 -10.551 11.680 1.00 85.81 118 GLY A O 1
ATOM 925 N N . GLU A 1 119 ? 11.699 -8.438 11.802 1.00 87.44 119 GLU A N 1
ATOM 926 C CA . GLU A 1 119 ? 10.606 -7.871 12.607 1.00 87.44 119 GLU A CA 1
ATOM 927 C C . GLU A 1 119 ? 9.464 -7.307 11.744 1.00 87.44 119 GLU A C 1
ATOM 929 O O . GLU A 1 119 ? 8.371 -7.070 12.249 1.00 87.44 119 GLU A O 1
ATOM 934 N N . ALA A 1 120 ? 9.677 -7.168 10.431 1.00 89.44 120 ALA A N 1
ATOM 935 C CA . ALA A 1 120 ? 8.693 -6.590 9.531 1.00 89.44 120 ALA A CA 1
ATOM 936 C C . ALA A 1 120 ? 7.645 -7.617 9.073 1.00 89.44 120 ALA A C 1
ATOM 938 O O . ALA A 1 120 ? 7.964 -8.747 8.677 1.00 89.44 120 ALA A O 1
ATOM 939 N N . GLN A 1 121 ? 6.383 -7.194 9.039 1.00 93.31 121 GLN A N 1
ATOM 940 C CA . GLN A 1 121 ? 5.292 -7.908 8.386 1.00 93.31 121 GLN A CA 1
ATOM 941 C C . GLN A 1 121 ? 5.045 -7.318 6.997 1.00 93.31 121 GLN A C 1
ATOM 943 O O . GLN A 1 121 ? 4.945 -6.110 6.822 1.00 93.31 121 GLN A O 1
ATOM 948 N N . ILE A 1 122 ? 4.898 -8.187 6.004 1.00 93.31 122 ILE A N 1
ATOM 949 C CA . ILE A 1 122 ? 4.613 -7.829 4.618 1.00 93.31 122 ILE A CA 1
ATOM 950 C C . ILE A 1 122 ? 3.245 -8.390 4.247 1.00 93.31 122 ILE A C 1
ATOM 952 O O . ILE A 1 122 ? 2.999 -9.593 4.391 1.00 93.31 122 ILE A O 1
ATOM 956 N N . LEU A 1 123 ? 2.377 -7.516 3.744 1.00 97.19 123 LEU A N 1
ATOM 957 C CA . LEU A 1 123 ? 1.131 -7.880 3.078 1.00 97.19 123 LEU A CA 1
ATOM 958 C C . LEU A 1 123 ? 1.189 -7.403 1.634 1.00 97.19 123 LEU A C 1
ATOM 960 O O . LEU A 1 123 ? 1.643 -6.294 1.363 1.00 97.19 123 LEU A O 1
ATOM 964 N N . GLY A 1 124 ? 0.735 -8.227 0.702 1.00 97.12 124 GLY A N 1
ATOM 965 C CA . GLY A 1 124 ? 0.684 -7.822 -0.691 1.00 97.12 124 GLY A CA 1
ATOM 966 C C . GLY A 1 124 ? -0.299 -8.609 -1.525 1.00 97.12 124 GLY A C 1
ATOM 967 O O . GLY A 1 124 ? -0.839 -9.623 -1.096 1.00 97.12 124 GLY A O 1
ATOM 968 N N . THR A 1 125 ? -0.524 -8.113 -2.730 1.00 98.19 125 THR A N 1
ATOM 969 C CA . THR A 1 125 ? -1.352 -8.747 -3.755 1.00 98.19 125 THR A CA 1
ATOM 970 C C . THR A 1 125 ? -0.864 -8.310 -5.132 1.00 98.19 125 THR A C 1
ATOM 972 O O . THR A 1 125 ? -0.146 -7.313 -5.262 1.00 98.19 125 THR A O 1
ATOM 975 N N . TYR A 1 126 ? -1.260 -9.052 -6.158 1.00 97.25 126 TYR A N 1
ATOM 976 C CA . TYR A 1 126 ? -1.038 -8.695 -7.550 1.00 97.25 126 TYR A CA 1
ATOM 977 C C . TYR A 1 126 ? -2.381 -8.620 -8.276 1.00 97.25 126 TYR A C 1
ATOM 979 O O . TYR A 1 126 ? -3.196 -9.538 -8.181 1.00 97.25 126 TYR A O 1
ATOM 987 N N . ASN A 1 127 ? -2.613 -7.513 -8.978 1.00 96.88 127 ASN A N 1
ATOM 988 C CA . ASN A 1 127 ? -3.784 -7.307 -9.815 1.00 96.88 127 ASN A CA 1
ATOM 989 C C . ASN A 1 127 ? -3.427 -7.641 -11.270 1.00 96.88 127 ASN A C 1
ATOM 991 O O . ASN A 1 127 ? -2.852 -6.813 -11.982 1.00 96.88 127 ASN A O 1
ATOM 995 N N . ASP A 1 128 ? -3.818 -8.835 -11.723 1.00 94.12 128 ASP A N 1
ATOM 996 C CA . ASP A 1 128 ? -3.556 -9.317 -13.086 1.00 94.12 128 ASP A CA 1
ATOM 997 C C . ASP A 1 128 ? -4.173 -8.424 -14.176 1.00 94.12 128 ASP A C 1
ATOM 999 O O . ASP A 1 128 ? -3.617 -8.304 -15.265 1.00 94.12 128 ASP A O 1
ATOM 1003 N N . GLN A 1 129 ? -5.306 -7.764 -13.901 1.00 93.88 129 GLN A N 1
ATOM 1004 C CA . GLN A 1 129 ? -5.988 -6.915 -14.889 1.00 93.88 129 GLN A CA 1
ATOM 1005 C C . GLN A 1 129 ? -5.209 -5.632 -15.182 1.00 93.88 129 GLN A C 1
ATOM 1007 O O . GLN A 1 129 ? -5.272 -5.105 -16.292 1.00 93.88 129 GLN A O 1
ATOM 1012 N N . ARG A 1 130 ? -4.483 -5.129 -14.178 1.00 93.75 130 ARG A N 1
ATOM 1013 C CA . ARG A 1 130 ? -3.685 -3.900 -14.270 1.00 93.75 130 ARG A CA 1
ATOM 1014 C C . ARG A 1 130 ? -2.193 -4.170 -14.450 1.00 93.75 130 ARG A C 1
ATOM 1016 O O . ARG A 1 130 ? -1.448 -3.246 -14.752 1.00 93.75 130 ARG A O 1
ATOM 1023 N N . ALA A 1 131 ? -1.770 -5.423 -14.289 1.00 95.25 131 ALA A N 1
ATOM 1024 C CA . ALA A 1 131 ? -0.373 -5.827 -14.193 1.00 95.25 131 ALA A CA 1
ATOM 1025 C C . ALA A 1 131 ? 0.394 -5.072 -13.084 1.00 95.25 131 ALA A C 1
ATOM 1027 O O . ALA A 1 131 ? 1.573 -4.746 -13.233 1.00 95.25 131 ALA A O 1
ATOM 1028 N N . GLU A 1 132 ? -0.279 -4.798 -11.962 1.00 96.31 132 GLU A N 1
ATOM 1029 C CA . GLU A 1 132 ? 0.231 -3.985 -10.851 1.00 96.31 132 GLU A CA 1
ATOM 1030 C C . GLU A 1 132 ? 0.326 -4.808 -9.559 1.00 96.31 132 GLU A C 1
ATOM 1032 O O . GLU A 1 132 ? -0.592 -5.549 -9.206 1.00 96.31 132 GLU A O 1
ATOM 1037 N N . GLY A 1 133 ? 1.438 -4.664 -8.832 1.00 96.44 133 GLY A N 1
ATOM 1038 C CA . GLY A 1 133 ? 1.636 -5.267 -7.514 1.00 96.44 133 GLY A CA 1
ATOM 1039 C C . GLY A 1 133 ? 1.561 -4.227 -6.403 1.00 96.44 133 GLY A C 1
ATOM 1040 O O . GLY A 1 133 ? 2.156 -3.156 -6.518 1.00 96.44 133 GLY A O 1
ATOM 1041 N N . TYR A 1 134 ? 0.887 -4.568 -5.306 1.00 96.62 134 TYR A N 1
ATOM 1042 C CA . TYR A 1 134 ? 0.773 -3.719 -4.121 1.00 96.62 134 TYR A CA 1
ATOM 1043 C C . TYR A 1 134 ? 1.390 -4.432 -2.926 1.00 96.62 134 TYR A C 1
ATOM 1045 O O . TYR A 1 134 ? 1.068 -5.589 -2.657 1.00 96.62 134 TYR A O 1
ATOM 1053 N N . LEU A 1 135 ? 2.284 -3.744 -2.218 1.00 94.69 135 LEU A N 1
ATOM 1054 C CA . LEU A 1 135 ? 3.019 -4.271 -1.071 1.00 94.69 135 LEU A CA 1
ATOM 1055 C C . LEU A 1 135 ? 3.015 -3.236 0.050 1.00 94.69 135 LEU A C 1
ATOM 1057 O O . LEU A 1 135 ? 3.417 -2.092 -0.155 1.00 94.69 135 LEU A O 1
ATOM 1061 N N . PHE A 1 136 ? 2.600 -3.665 1.235 1.00 94.69 136 PHE A N 1
ATOM 1062 C CA . PHE A 1 136 ? 2.683 -2.906 2.473 1.00 94.69 136 PHE A CA 1
ATOM 1063 C C . PHE A 1 136 ? 3.646 -3.600 3.419 1.00 94.69 136 PHE A C 1
ATOM 1065 O O . PHE A 1 136 ? 3.590 -4.818 3.603 1.00 94.69 136 PHE A O 1
ATOM 1072 N N . VAL A 1 137 ? 4.528 -2.801 4.006 1.00 92.38 137 VAL A N 1
ATOM 1073 C CA . VAL A 1 137 ? 5.502 -3.225 5.005 1.00 92.38 137 VAL A CA 1
ATOM 1074 C C . VAL A 1 137 ? 5.127 -2.548 6.315 1.00 92.38 137 VAL A C 1
ATOM 1076 O O . VAL A 1 137 ? 4.978 -1.329 6.354 1.00 92.38 137 VAL A O 1
ATOM 1079 N N . PHE A 1 138 ? 4.96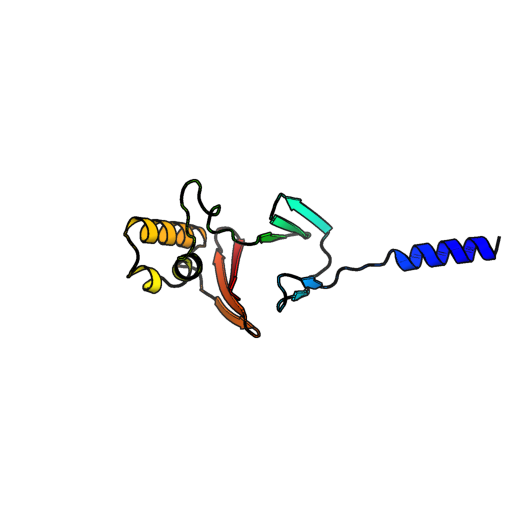3 -3.347 7.360 1.00 91.50 138 PHE A N 1
ATOM 1080 C CA . PHE A 1 138 ? 4.672 -2.907 8.718 1.00 91.50 138 PHE A CA 1
ATOM 1081 C C . PHE A 1 138 ? 5.861 -3.264 9.599 1.00 91.50 138 PHE A C 1
ATOM 1083 O O . PHE A 1 138 ? 6.306 -4.412 9.570 1.00 91.50 138 PHE A O 1
ATOM 1090 N N . GLU A 1 139 ? 6.334 -2.300 10.378 1.00 84.81 139 GLU A N 1
ATOM 1091 C CA . GLU A 1 139 ? 7.428 -2.445 11.344 1.00 84.81 139 GLU A CA 1
ATOM 1092 C C . GLU A 1 139 ? 6.944 -2.127 12.757 1.00 84.81 139 GLU A C 1
ATOM 1094 O O . GLU A 1 139 ? 5.985 -1.326 12.883 1.00 84.81 139 GLU A O 1
#

Sequence (139 aa):
MKRQIMGILLILAALQANARDLVLSQGLALAYPEPQLISHSSNTLILKYDGWVMTHRVVDPTAIYPKIDLSGLEKEYLTSIFIPDERESFPGWLRALSEEQASEYGLPSGQVIKKTVGEAQILGTYNDQRAEGYLFVFE

Foldseek 3Di:
DVVVVVVVVVVVVVPPPDPQWDDPDPPDIDGDPQAPDWDDDDQWTWGHHPPDIDIDGDDDQCPPDPPDRCVVPVVLLVVCLQPVVSCPPPDPVSSVVSPVSNVVQVPPVWDWDWDDDPNKIKIKTARPVVRDIDIDIDD

pLDDT: mean 87.44, std 11.5, range [52.94, 98.19]